Protein AF-A4BNN3-F1 (afdb_monomer_lite)

InterPro domains:
  IPR001646 Pentapeptide repeat [PF00805] (7-32)

Radius of gyration: 10.87 Å; chains: 1; bounding box: 28×18×24 Å

Organism: NCBI:txid314278

Structure (mmCIF, N/CA/C/O backbone):
data_AF-A4BNN3-F1
#
_entry.id   AF-A4BNN3-F1
#
loop_
_atom_site.group_PDB
_atom_site.id
_atom_site.type_symbol
_atom_site.label_atom_id
_atom_site.label_alt_id
_atom_site.label_comp_id
_atom_site.label_asym_id
_atom_site.label_entity_id
_atom_site.label_seq_id
_atom_site.pdbx_PDB_ins_code
_atom_site.Cartn_x
_atom_site.Cartn_y
_atom_site.Cartn_z
_atom_site.occupancy
_atom_site.B_iso_or_equiv
_atom_site.auth_seq_id
_atom_site.auth_comp_id
_atom_site.auth_asym_id
_atom_site.auth_atom_id
_atom_site.pdbx_PDB_model_num
ATOM 1 N N . MET A 1 1 ? -19.549 -2.822 -18.920 1.00 35.56 1 MET A N 1
ATOM 2 C CA . MET A 1 1 ? -18.901 -3.942 -18.201 1.00 35.56 1 MET A CA 1
ATOM 3 C C . MET A 1 1 ? -17.873 -3.341 -17.257 1.00 35.56 1 MET A C 1
ATOM 5 O O . MET A 1 1 ? -16.975 -2.677 -17.750 1.00 35.56 1 MET A O 1
ATOM 9 N N . ARG A 1 2 ? -18.033 -3.464 -15.931 1.00 42.28 2 ARG A N 1
ATOM 10 C CA . ARG A 1 2 ? -16.984 -3.039 -14.987 1.00 42.28 2 ARG A CA 1
ATOM 11 C C . ARG A 1 2 ? -15.887 -4.103 -15.013 1.00 42.28 2 ARG A C 1
ATOM 13 O O . ARG A 1 2 ? -16.140 -5.239 -14.615 1.00 42.28 2 ARG A O 1
ATOM 20 N N . THR A 1 3 ? -14.722 -3.753 -15.552 1.00 44.16 3 THR A N 1
ATOM 21 C CA . THR A 1 3 ? -13.497 -4.551 -15.428 1.00 44.16 3 THR A CA 1
ATOM 22 C C . THR A 1 3 ? -13.246 -4.803 -13.942 1.00 44.16 3 THR A C 1
ATOM 24 O O . THR A 1 3 ? -13.520 -3.948 -13.105 1.00 44.16 3 THR A O 1
ATOM 27 N N . ARG A 1 4 ? -12.835 -6.019 -13.584 1.00 51.22 4 ARG A N 1
ATOM 28 C CA . ARG A 1 4 ? -12.688 -6.442 -12.188 1.00 51.22 4 ARG A CA 1
ATOM 29 C C . ARG A 1 4 ? -11.498 -5.717 -11.546 1.00 51.22 4 ARG A C 1
ATOM 31 O O . ARG A 1 4 ? -10.387 -6.230 -11.589 1.00 51.22 4 ARG A O 1
ATOM 38 N N . SER A 1 5 ? -11.741 -4.540 -10.977 1.00 66.31 5 SER A N 1
ATOM 39 C CA . SER A 1 5 ? -10.787 -3.801 -10.148 1.00 66.31 5 SER A CA 1
ATOM 40 C C . SER A 1 5 ? -10.341 -4.647 -8.956 1.00 66.31 5 SER A C 1
ATOM 42 O O . SER A 1 5 ? -11.163 -5.298 -8.302 1.00 66.31 5 SER A O 1
ATOM 44 N N . THR A 1 6 ? -9.042 -4.655 -8.667 1.00 75.00 6 THR A N 1
ATOM 45 C CA . THR A 1 6 ? -8.497 -5.332 -7.485 1.00 75.00 6 THR A CA 1
ATOM 46 C C . THR A 1 6 ? -8.901 -4.557 -6.233 1.00 75.00 6 THR A C 1
ATOM 48 O O . THR A 1 6 ? -8.664 -3.355 -6.164 1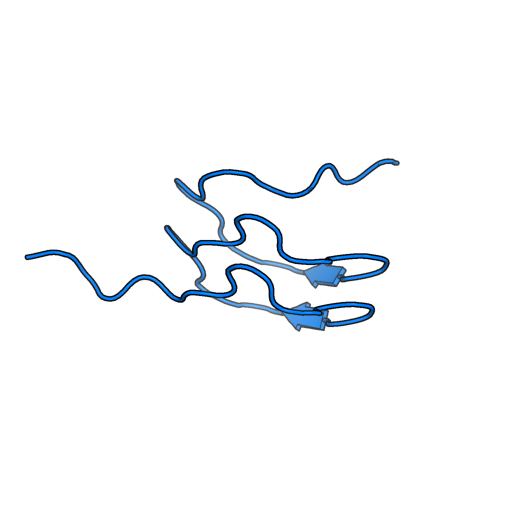.00 75.00 6 THR A O 1
ATOM 51 N N . ARG A 1 7 ? -9.519 -5.223 -5.252 1.00 79.56 7 ARG A N 1
ATOM 52 C CA . ARG A 1 7 ? -9.938 -4.594 -3.992 1.00 79.56 7 ARG A CA 1
ATOM 53 C C . ARG A 1 7 ? -8.989 -4.973 -2.864 1.00 79.56 7 ARG A C 1
ATOM 55 O O . ARG A 1 7 ? -8.854 -6.153 -2.552 1.00 79.56 7 ARG A O 1
ATOM 62 N N . PHE A 1 8 ? -8.396 -3.959 -2.252 1.00 80.38 8 PHE A N 1
ATOM 63 C CA . PHE A 1 8 ? -7.599 -4.024 -1.029 1.00 80.38 8 PHE A CA 1
ATOM 64 C C . PHE A 1 8 ? -8.239 -3.200 0.096 1.00 80.38 8 PHE A C 1
ATOM 66 O O . PHE A 1 8 ? -7.557 -2.857 1.057 1.00 80.38 8 PHE A O 1
ATOM 73 N N . ALA A 1 9 ? -9.529 -2.871 -0.019 1.00 83.31 9 ALA A N 1
ATOM 74 C CA . ALA A 1 9 ? -10.226 -2.053 0.963 1.00 83.31 9 ALA A CA 1
ATOM 75 C C . ALA A 1 9 ? -10.117 -2.664 2.374 1.00 83.31 9 ALA A C 1
ATOM 77 O O . ALA A 1 9 ? -10.423 -3.843 2.574 1.00 83.31 9 ALA A O 1
ATOM 78 N N . GLY A 1 10 ? -9.628 -1.873 3.333 1.00 84.25 10 GLY A N 1
ATOM 79 C CA . GLY A 1 10 ? -9.375 -2.296 4.717 1.00 84.25 10 GLY A CA 1
ATOM 80 C C . GLY A 1 10 ? -8.235 -3.307 4.918 1.00 84.25 10 GLY A C 1
ATOM 81 O O . GLY A 1 10 ? -8.087 -3.833 6.020 1.00 84.25 10 GLY A O 1
ATOM 82 N N . ALA A 1 11 ? -7.444 -3.625 3.888 1.00 84.69 11 ALA A N 1
ATOM 83 C CA . ALA A 1 11 ? -6.351 -4.589 4.006 1.00 84.69 11 ALA A CA 1
ATOM 84 C C . ALA A 1 11 ? -5.140 -3.999 4.747 1.00 84.69 11 ALA A C 1
ATOM 86 O O . ALA A 1 11 ? -4.759 -2.849 4.518 1.00 84.69 11 ALA A O 1
ATOM 87 N N . ASP A 1 12 ? -4.479 -4.814 5.572 1.00 87.94 12 ASP A N 1
ATOM 88 C CA . ASP A 1 12 ? -3.153 -4.488 6.097 1.00 87.94 12 ASP A CA 1
ATOM 89 C C . ASP A 1 12 ? -2.084 -4.873 5.068 1.00 87.94 12 ASP A C 1
ATOM 91 O O . ASP A 1 12 ? -1.826 -6.049 4.812 1.00 87.94 12 ASP A O 1
ATOM 95 N N . LEU A 1 13 ? -1.489 -3.857 4.446 1.00 86.62 13 LEU A N 1
ATOM 96 C CA . LEU A 1 13 ? -0.435 -3.970 3.443 1.00 86.62 13 LEU A CA 1
ATO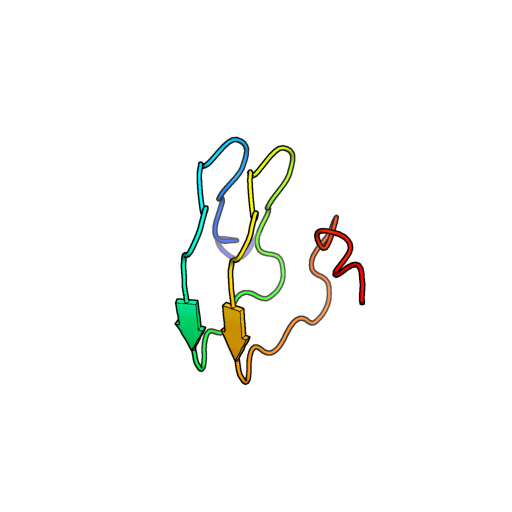M 97 C C . LEU A 1 13 ? 0.907 -3.469 3.994 1.00 86.62 13 LEU A C 1
ATOM 99 O O . LEU A 1 13 ? 1.817 -3.148 3.217 1.00 86.62 13 LEU A O 1
ATOM 103 N N . THR A 1 14 ? 1.064 -3.416 5.319 1.00 86.62 14 THR A N 1
ATOM 104 C CA . THR A 1 14 ? 2.268 -2.906 5.978 1.00 86.62 14 THR A CA 1
ATOM 105 C C . THR A 1 14 ? 3.518 -3.657 5.513 1.00 86.62 14 THR A C 1
ATOM 107 O O . THR A 1 14 ? 3.596 -4.880 5.577 1.00 86.62 14 THR A O 1
ATOM 110 N N . GLY A 1 15 ? 4.515 -2.923 5.015 1.00 89.19 15 GLY A N 1
ATOM 111 C CA . GLY A 1 15 ? 5.766 -3.497 4.502 1.00 89.19 15 GLY A CA 1
ATOM 112 C C . GLY A 1 15 ? 5.640 -4.268 3.181 1.00 89.19 15 GLY A C 1
ATOM 113 O O . GLY A 1 15 ? 6.618 -4.867 2.733 1.00 89.19 15 GLY A O 1
ATOM 114 N N . THR A 1 16 ? 4.469 -4.260 2.537 1.00 87.50 16 THR A N 1
ATOM 115 C CA . THR A 1 16 ? 4.252 -4.974 1.271 1.00 87.50 16 THR A CA 1
ATOM 116 C C . THR A 1 16 ? 5.003 -4.293 0.133 1.00 87.50 16 THR A C 1
ATOM 118 O O . THR A 1 16 ? 4.969 -3.071 -0.009 1.00 87.50 16 THR A O 1
ATOM 121 N N . VAL A 1 17 ? 5.665 -5.083 -0.711 1.00 84.25 17 VAL A N 1
ATOM 122 C CA . VAL A 1 17 ? 6.358 -4.588 -1.904 1.00 84.25 17 VAL A CA 1
ATOM 123 C C . VAL A 1 17 ? 5.535 -4.932 -3.141 1.00 84.25 17 VAL A C 1
ATOM 125 O O . VAL A 1 17 ? 5.481 -6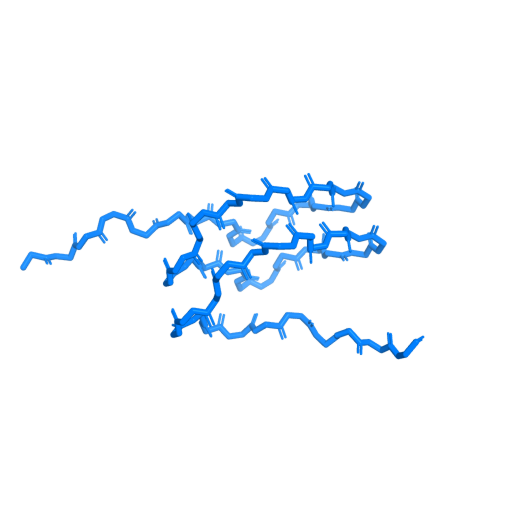.084 -3.564 1.00 84.25 17 VAL A O 1
ATOM 128 N N . PHE A 1 18 ? 4.927 -3.920 -3.752 1.00 80.56 18 PHE A N 1
ATOM 129 C CA . PHE A 1 18 ? 4.293 -4.024 -5.061 1.00 80.56 18 PHE A CA 1
ATOM 130 C C . PHE A 1 18 ? 5.329 -3.691 -6.137 1.00 80.56 18 PHE A C 1
ATOM 132 O O . PHE A 1 18 ? 5.783 -2.550 -6.228 1.00 80.56 18 PHE A O 1
ATOM 139 N N . ARG A 1 19 ? 5.714 -4.677 -6.954 1.00 76.44 19 ARG A N 1
ATOM 140 C CA . ARG A 1 19 ? 6.675 -4.507 -8.056 1.00 76.44 19 ARG A CA 1
ATOM 141 C C . ARG A 1 19 ? 6.030 -4.866 -9.392 1.00 76.44 19 ARG A C 1
ATOM 143 O O . ARG A 1 19 ? 5.442 -5.935 -9.498 1.00 76.44 19 ARG A O 1
ATOM 150 N N . ASP A 1 20 ? 6.159 -3.986 -10.387 1.00 70.06 20 ASP A N 1
ATOM 151 C CA . ASP A 1 20 ? 5.701 -4.202 -11.777 1.00 70.06 20 ASP A CA 1
ATOM 152 C C . ASP A 1 20 ? 4.216 -4.617 -11.905 1.00 70.06 20 ASP A C 1
ATOM 154 O O . ASP A 1 20 ? 3.825 -5.347 -12.814 1.00 70.06 20 ASP A O 1
ATOM 158 N N . GLY A 1 21 ? 3.368 -4.156 -10.981 1.00 66.00 21 GLY A N 1
ATOM 159 C CA . GLY A 1 21 ? 1.940 -4.469 -10.970 1.00 66.00 21 GLY A CA 1
ATOM 160 C C . GLY A 1 21 ? 1.114 -3.498 -11.816 1.00 66.00 21 GLY A C 1
ATOM 161 O O . GLY A 1 21 ? 1.247 -2.280 -11.679 1.00 66.00 21 GLY A O 1
ATOM 162 N N . LEU A 1 22 ? 0.204 -4.032 -12.636 1.00 66.00 22 LEU A N 1
ATOM 163 C CA . LEU A 1 22 ? -0.946 -3.281 -13.142 1.00 66.00 22 LEU A CA 1
ATOM 164 C C . LEU A 1 22 ? -2.022 -3.309 -12.064 1.00 66.00 22 LEU A C 1
ATOM 166 O O . LEU A 1 22 ? -2.644 -4.335 -11.807 1.00 66.00 22 LEU A O 1
ATOM 170 N N . LEU A 1 23 ? -2.217 -2.179 -11.408 1.00 73.44 23 LEU A N 1
ATOM 171 C CA . LEU A 1 23 ? -3.210 -2.029 -10.349 1.00 73.44 23 LEU A CA 1
ATOM 172 C C . LEU A 1 23 ? -4.036 -0.766 -10.645 1.00 73.44 23 LEU A C 1
ATOM 174 O O . LEU A 1 23 ? -4.345 0.029 -9.758 1.00 73.44 23 LEU A O 1
ATOM 178 N N . ASN A 1 24 ? -4.298 -0.542 -11.927 1.00 69.00 24 ASN A N 1
ATOM 179 C CA . ASN A 1 24 ? -5.142 0.538 -12.417 1.00 69.00 24 ASN A CA 1
ATOM 180 C C . ASN A 1 24 ? -6.548 0.319 -11.847 1.00 69.00 24 ASN A C 1
ATOM 182 O O . ASN A 1 24 ? -7.004 -0.825 -11.793 1.00 69.00 24 ASN A O 1
ATOM 186 N N . GLU A 1 25 ? -7.200 1.388 -11.391 1.00 74.62 25 GLU A N 1
ATOM 187 C CA . GLU A 1 25 ? -8.523 1.330 -10.747 1.00 74.62 25 GLU A CA 1
ATOM 188 C C . GLU A 1 25 ? -8.600 0.440 -9.490 1.00 74.62 25 GLU A C 1
ATOM 190 O O . GLU A 1 25 ? -9.698 0.116 -9.044 1.00 74.62 25 GLU A O 1
ATOM 195 N N . ALA A 1 26 ? -7.470 0.001 -8.921 1.00 80.25 26 ALA A N 1
ATOM 196 C CA . ALA A 1 26 ? -7.500 -0.780 -7.692 1.00 80.25 26 ALA A CA 1
ATOM 197 C C . ALA A 1 26 ? -7.930 0.100 -6.512 1.00 80.25 26 ALA A C 1
ATOM 199 O O . ALA A 1 26 ? -7.515 1.253 -6.398 1.00 80.25 26 ALA A O 1
ATOM 200 N N . ASP A 1 27 ? -8.765 -0.479 -5.660 1.00 82.38 27 ASP A N 1
ATOM 201 C CA . ASP A 1 27 ? -9.380 0.178 -4.515 1.00 82.38 27 ASP A CA 1
ATOM 202 C C . ASP A 1 27 ? -8.548 -0.105 -3.260 1.00 82.38 27 ASP A C 1
ATOM 204 O O . ASP A 1 27 ? -8.353 -1.270 -2.897 1.00 82.38 27 ASP A O 1
ATOM 208 N N . PHE A 1 28 ? -8.041 0.957 -2.635 1.00 80.31 28 PHE A N 1
ATOM 209 C CA . PHE A 1 28 ? -7.257 0.915 -1.398 1.00 80.31 28 PHE A CA 1
ATOM 210 C C . PHE A 1 28 ? -7.954 1.666 -0.260 1.00 80.31 28 PHE A C 1
ATOM 212 O O . PHE A 1 28 ? -7.290 2.030 0.709 1.00 80.31 28 PHE A O 1
ATOM 219 N N . GLU A 1 29 ? -9.267 1.900 -0.351 1.00 84.00 29 GLU A N 1
ATOM 220 C CA . GLU A 1 29 ? -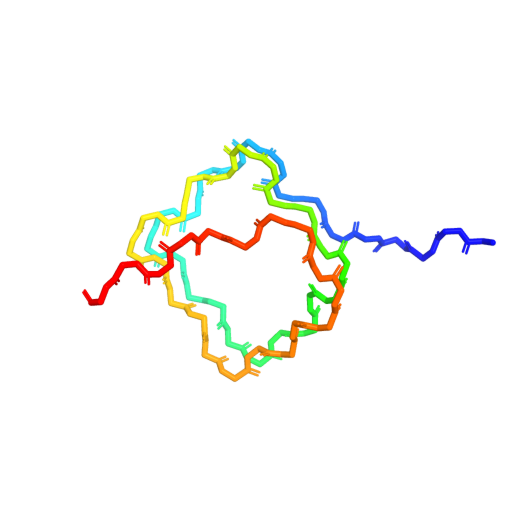10.016 2.636 0.669 1.00 84.00 29 GLU A CA 1
ATOM 221 C C . GLU A 1 29 ? -9.818 1.995 2.055 1.00 84.00 29 GLU A C 1
ATOM 223 O O . GLU A 1 29 ? -10.087 0.811 2.276 1.00 84.00 29 GLU A O 1
ATOM 228 N N . GLY A 1 30 ? -9.272 2.763 3.000 1.00 83.88 30 GLY A N 1
ATOM 229 C CA . GLY A 1 30 ? -8.972 2.281 4.353 1.00 83.88 30 GLY A CA 1
ATOM 230 C C . GLY A 1 30 ? -7.841 1.245 4.453 1.00 83.88 30 GLY A C 1
ATOM 231 O O . GLY A 1 30 ? -7.667 0.649 5.514 1.00 83.88 30 GLY A O 1
ATOM 232 N N . ALA A 1 31 ? -7.069 1.001 3.391 1.00 87.25 31 ALA A N 1
ATOM 233 C CA . ALA A 1 31 ? -5.935 0.081 3.432 1.00 87.25 31 ALA A CA 1
ATOM 234 C C . ALA A 1 31 ? -4.744 0.678 4.201 1.00 87.25 31 ALA A C 1
ATOM 236 O O . ALA A 1 31 ? -4.330 1.819 3.977 1.00 87.25 31 ALA A O 1
ATOM 237 N N . HIS A 1 32 ? -4.123 -0.116 5.072 1.00 86.88 32 HIS A N 1
ATOM 238 C CA . HIS A 1 32 ? -2.951 0.302 5.838 1.00 86.88 32 HIS A CA 1
ATOM 239 C C . HIS A 1 32 ? -1.677 0.023 5.036 1.00 86.88 32 HIS A C 1
ATOM 241 O O . HIS A 1 32 ? -1.195 -1.104 4.982 1.00 86.88 32 HIS A O 1
ATOM 247 N N . CYS A 1 33 ? -1.109 1.057 4.413 1.00 80.62 33 CYS A N 1
ATOM 248 C CA . CYS A 1 33 ? 0.062 0.931 3.533 1.00 80.62 33 CYS A CA 1
ATOM 249 C C . CYS A 1 33 ? 1.370 1.438 4.173 1.00 80.62 33 CYS A C 1
ATOM 251 O O . CYS A 1 33 ? 2.240 2.004 3.503 1.00 80.62 33 CYS A O 1
ATOM 253 N N . TYR A 1 34 ? 1.521 1.287 5.490 1.00 83.06 34 TYR A N 1
ATOM 254 C CA . TYR A 1 34 ? 2.706 1.784 6.188 1.00 83.06 34 TYR A CA 1
ATOM 255 C C . TYR A 1 34 ? 3.969 1.028 5.744 1.00 83.06 34 TYR A C 1
ATOM 257 O O . TYR A 1 34 ? 4.006 -0.200 5.744 1.00 83.06 34 TYR A O 1
ATOM 265 N N . ARG A 1 35 ? 5.032 1.751 5.367 1.00 84.69 35 ARG A N 1
ATOM 266 C CA . ARG A 1 35 ? 6.283 1.175 4.820 1.00 84.69 35 ARG A CA 1
ATOM 267 C C . ARG A 1 35 ? 6.097 0.287 3.576 1.00 84.69 35 ARG A C 1
ATOM 269 O O . ARG A 1 35 ? 7.008 -0.467 3.233 1.00 84.69 35 ARG A O 1
ATOM 276 N N . SER A 1 36 ? 4.956 0.355 2.893 1.00 84.62 36 SER A N 1
ATOM 277 C CA . SER A 1 36 ? 4.756 -0.363 1.634 1.00 84.62 36 SER A CA 1
ATOM 278 C C . SER A 1 36 ? 5.583 0.288 0.524 1.00 84.62 36 SER A C 1
ATOM 280 O O . SER A 1 36 ? 5.651 1.513 0.423 1.00 84.62 36 SER A O 1
ATOM 282 N N . GLN A 1 37 ? 6.207 -0.523 -0.325 1.00 81.44 37 GLN A N 1
ATOM 283 C CA . GLN A 1 37 ? 6.992 -0.039 -1.460 1.00 81.44 37 GLN A CA 1
ATOM 284 C C . GLN A 1 37 ? 6.215 -0.243 -2.756 1.00 81.44 37 GLN A C 1
ATOM 286 O O . GLN A 1 37 ? 5.732 -1.339 -3.032 1.00 81.44 37 GLN A O 1
ATOM 291 N N . TRP A 1 38 ? 6.142 0.801 -3.578 1.00 77.50 38 TRP A N 1
ATOM 292 C CA . TRP A 1 38 ? 5.405 0.803 -4.840 1.00 77.50 38 TRP A CA 1
ATOM 293 C C . TRP A 1 38 ? 6.380 1.044 -5.991 1.00 77.50 38 TRP A C 1
ATOM 295 O O . TRP A 1 38 ? 6.593 2.168 -6.438 1.00 77.50 38 TRP A O 1
ATOM 305 N N . LEU A 1 39 ? 7.035 -0.022 -6.443 1.00 73.81 39 LEU A N 1
ATOM 306 C CA . LEU A 1 39 ? 8.118 0.049 -7.419 1.00 73.81 39 LEU A CA 1
ATOM 307 C C . LEU A 1 39 ? 7.588 -0.243 -8.826 1.00 73.81 39 LEU A C 1
ATOM 309 O O . LEU A 1 39 ? 7.048 -1.318 -9.085 1.00 73.81 39 LEU A O 1
ATOM 313 N N . ARG A 1 40 ? 7.791 0.700 -9.757 1.00 64.56 40 ARG A N 1
ATOM 314 C CA . ARG A 1 40 ? 7.424 0.564 -11.184 1.00 64.56 40 ARG A CA 1
ATOM 315 C C . ARG A 1 40 ? 5.944 0.220 -11.433 1.00 64.56 40 ARG A C 1
ATOM 317 O O . ARG A 1 40 ? 5.602 -0.434 -12.414 1.00 64.56 40 ARG A O 1
ATOM 324 N N . ARG A 1 41 ? 5.047 0.658 -10.548 1.00 65.19 41 ARG A N 1
ATOM 325 C CA . ARG A 1 41 ? 3.602 0.467 -10.707 1.00 65.19 41 ARG A CA 1
ATOM 326 C C . ARG A 1 41 ? 3.034 1.531 -11.652 1.00 65.19 41 ARG A C 1
ATOM 328 O O . ARG A 1 41 ? 3.278 2.717 -11.446 1.00 65.19 41 ARG A O 1
ATOM 335 N N . ARG A 1 42 ? 2.235 1.122 -12.645 1.00 58.66 42 ARG A N 1
ATOM 336 C CA . ARG A 1 42 ? 1.342 2.047 -13.364 1.00 58.66 42 ARG A CA 1
ATOM 337 C C . ARG A 1 42 ? 0.097 2.271 -12.513 1.00 58.66 42 ARG A C 1
ATOM 339 O O . ARG A 1 42 ? -0.544 1.309 -12.087 1.00 58.66 42 ARG A O 1
ATOM 346 N N . VAL A 1 43 ? -0.191 3.534 -12.220 1.00 57.00 43 VAL A N 1
ATOM 347 C CA . VAL A 1 43 ? -1.358 3.947 -11.443 1.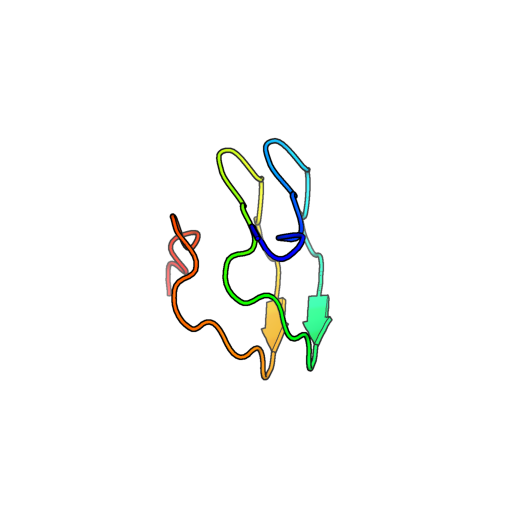00 57.00 43 VAL A CA 1
ATOM 348 C C . VAL A 1 43 ? -2.107 5.024 -12.214 1.00 57.00 43 VAL A C 1
ATOM 350 O O . VAL A 1 43 ? -2.074 6.197 -11.865 1.00 57.00 43 VAL A O 1
ATOM 353 N N . ASP A 1 44 ? -2.776 4.620 -13.285 1.00 60.16 44 ASP A N 1
ATOM 354 C CA . ASP A 1 44 ? -3.743 5.490 -13.946 1.00 60.16 44 ASP A CA 1
ATOM 355 C C . ASP A 1 44 ? -5.117 5.280 -13.297 1.00 60.16 44 ASP A C 1
ATOM 357 O O . ASP A 1 44 ? -5.607 4.150 -13.205 1.00 60.16 44 ASP A O 1
ATOM 361 N N . GLY A 1 45 ? -5.710 6.365 -12.790 1.00 57.38 45 GLY A N 1
ATOM 362 C CA . GLY A 1 45 ? -7.079 6.376 -12.264 1.00 57.38 45 GLY A CA 1
ATOM 363 C C . GLY A 1 45 ? -7.316 5.626 -10.947 1.00 57.38 45 GLY A C 1
ATOM 364 O O . GLY A 1 45 ? -8.467 5.317 -10.648 1.00 57.38 45 GLY A O 1
ATOM 365 N N . ALA A 1 46 ? -6.282 5.309 -10.153 1.00 56.41 46 ALA A N 1
ATOM 366 C CA . ALA A 1 46 ? -6.533 4.801 -8.801 1.00 56.41 46 ALA A CA 1
ATOM 367 C C . ALA A 1 46 ? -7.117 5.914 -7.927 1.00 56.41 46 ALA A C 1
ATOM 369 O O . ALA A 1 46 ? -6.600 7.031 -7.883 1.00 56.41 46 ALA A O 1
ATOM 370 N N . VAL A 1 47 ? -8.204 5.581 -7.244 1.00 55.91 47 VAL A N 1
ATOM 371 C CA . VAL A 1 47 ? -8.875 6.457 -6.292 1.00 55.91 47 VAL A CA 1
ATOM 372 C C . VAL A 1 47 ? -8.201 6.251 -4.937 1.00 55.91 47 VAL A C 1
ATOM 374 O O . VAL A 1 47 ? -7.973 5.113 -4.539 1.00 55.91 47 VAL A O 1
ATOM 377 N N . ASP A 1 48 ? -7.858 7.353 -4.273 1.00 57.94 48 ASP A N 1
ATOM 378 C CA . ASP A 1 48 ? -7.272 7.384 -2.926 1.00 57.94 48 ASP A CA 1
ATOM 379 C C . ASP A 1 48 ? -5.890 6.709 -2.801 1.00 57.94 48 ASP A C 1
ATOM 381 O O . ASP A 1 48 ? -5.691 5.681 -2.153 1.00 57.94 48 ASP A O 1
ATOM 385 N N . LEU A 1 49 ? -4.892 7.296 -3.469 1.00 54.34 49 LEU A N 1
ATOM 386 C CA . LEU A 1 49 ? -3.503 6.891 -3.272 1.00 54.34 49 LEU A CA 1
ATOM 387 C C . LEU A 1 49 ? -3.034 7.281 -1.860 1.00 54.34 49 LEU A C 1
ATOM 389 O O . LEU A 1 49 ? -3.106 8.465 -1.513 1.00 54.34 49 LEU A O 1
ATOM 393 N N . PRO A 1 50 ? -2.492 6.336 -1.065 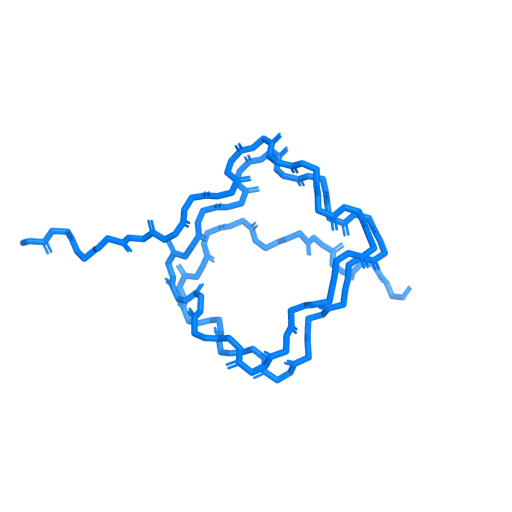1.00 55.28 50 PRO A N 1
ATOM 394 C CA . PRO A 1 50 ? -1.973 6.655 0.256 1.00 55.28 50 PRO A CA 1
ATOM 395 C C . PRO A 1 50 ? -0.850 7.682 0.110 1.00 55.28 50 PRO A C 1
ATOM 397 O O . PRO A 1 50 ? 0.082 7.480 -0.671 1.00 55.28 50 PRO A O 1
ATOM 400 N N . HIS A 1 51 ? -0.963 8.795 0.842 1.00 52.38 51 HIS A N 1
ATOM 401 C CA . HIS A 1 51 ? 0.048 9.847 0.875 1.00 52.38 51 HIS A CA 1
ATOM 402 C C . HIS A 1 51 ? 1.412 9.228 1.196 1.00 52.38 51 HIS A C 1
ATOM 404 O O . HIS A 1 51 ? 1.683 8.823 2.328 1.00 52.38 51 HIS A O 1
ATOM 410 N N . THR A 1 52 ? 2.286 9.170 0.195 1.00 44.66 52 THR A N 1
ATOM 411 C CA . THR A 1 52 ? 3.714 8.976 0.406 1.00 44.66 52 THR A CA 1
ATOM 412 C C . THR A 1 52 ? 4.234 10.266 1.030 1.00 44.66 52 THR A C 1
ATOM 414 O O . THR A 1 52 ? 4.566 11.215 0.321 1.00 44.66 52 THR A O 1
ATOM 417 N N . ALA A 1 53 ? 4.214 10.346 2.360 1.00 34.75 53 ALA A N 1
ATOM 418 C CA . ALA A 1 53 ? 5.028 11.324 3.069 1.00 34.75 53 ALA A CA 1
ATOM 419 C C . ALA A 1 53 ? 6.514 11.077 2.710 1.00 34.75 53 ALA A C 1
ATOM 421 O O . ALA A 1 53 ? 6.863 9.917 2.463 1.00 34.75 53 ALA A O 1
ATOM 422 N N . PRO A 1 54 ? 7.333 12.142 2.601 1.00 44.19 54 PRO A N 1
ATOM 423 C CA . PRO A 1 54 ? 8.680 12.098 2.021 1.00 44.19 54 PRO A CA 1
ATOM 424 C C . PRO A 1 54 ? 9.637 11.118 2.707 1.00 44.19 54 PRO A C 1
ATOM 426 O O . PRO A 1 54 ? 9.488 10.886 3.930 1.00 44.19 54 PRO A O 1
#

Foldseek 3Di:
DDDDQAECALHECALAEAECDARECHECHNYHQHNYHDYNYDYDHHDDDPDPDD

pLDDT: mean 70.27, std 15.21, range [34.75, 89.19]

Sequence (54 aa):
MRTRSTRFAGADLTGTVFRDGLLNEADFEGAHCYRSQWLRRRVDGAVDLPHTAP

Secondary structure (DSSP, 8-state):
----PPB-TT-B-TT-EEES-B-TT-B-TT-B-TT-EEES-B-SS-SS------